Protein AF-A0A850QR74-F1 (afdb_monomer)

Solvent-accessible surface area (backbone atoms only — not comparable to full-atom values): 7782 Å² total;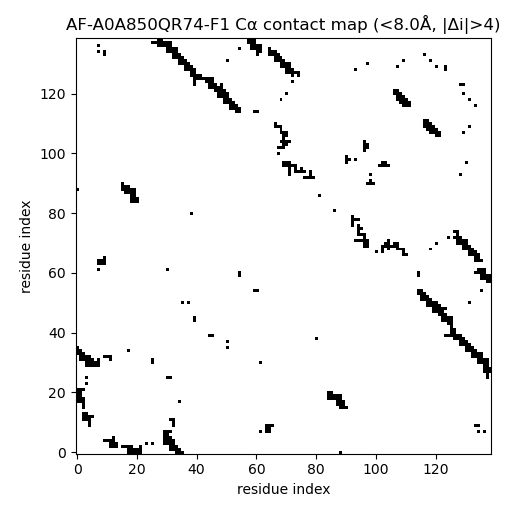 per-residue (Å²): 60,29,33,54,9,75,83,50,77,64,56,50,71,57,88,45,58,24,19,66,62,71,81,76,86,80,56,68,71,26,23,37,37,38,43,47,78,48,69,33,86,52,94,55,70,41,70,74,38,68,50,73,52,66,66,57,88,67,48,44,73,33,91,72,26,64,70,46,42,19,38,27,79,62,81,81,56,85,55,74,81,71,88,55,66,79,56,57,48,40,50,76,55,52,23,79,37,44,30,83,96,48,86,57,20,98,60,41,48,72,48,74,58,92,62,32,42,36,33,43,48,35,73,41,44,54,71,22,34,41,40,39,33,44,28,33,27,32,94

Secondary structure (DSSP, 8-state):
-EEEESS-SSS-SSSS-BBSS--S---TT-EEEEEEEEE--SSS-EEEEEEEEEPPTTEEE-TT---EEEEE-S-SS-------TT--B-GGGG-GGGSTT----TT-EEEEETTEEEEEEEEE-TT-EEEEEEEEEE-

Nearest PDB structures (foldseek):
  4lee-assembly4_D  TM=5.690E-01  e=3.056E-03  Candida albicans
  6m3y-assembly1_A  TM=7.084E-01  e=5.115E-02  Lacticaseibacillus rhamnosus
  6m48-assembly1_A  TM=7.038E-01  e=6.469E-02  Lacticaseibacillus rhamnosus GG
  6m48-assembly2_B  TM=7.246E-01  e=7.275E-02  Lacticaseibacillus rhamnosus GG
  2y7o-assembly1_A  TM=5.609E-01  e=4.289E-02  Candida albicans

Radius of gyration: 14.56 Å; Cα contacts (8 Å, |Δi|>4): 342; chains: 1; bounding box: 34×26×38 Å

Organism: Photobacterium damselae subsp. damselae (NCBI:txid85581)

Sequence (139 aa):
YADLDTDCDGAADTDKNYLKQHTTTVEPGQCIVWKLIAVNEGTSDALNTVITDQLTEFTQFESGGSLVSCRNTTDAGTVVALADATYPLQSDDLGPLCLPDGTTGADVIGAVSGNTVTFTVGTLVPGDKAIGHFVVKVD

Mean predicted aligned error: 6.72 Å

InterPro domains:
  IPR047589 DUF11 repeat [TIGR01451] (23-61)

Structure (mmCIF, N/CA/C/O backbone):
data_AF-A0A850QR74-F1
#
_entry.id   AF-A0A850QR74-F1
#
loop_
_atom_site.group_PDB
_atom_site.id
_atom_site.type_symbol
_atom_site.label_atom_id
_atom_site.label_alt_id
_atom_site.label_comp_id
_atom_site.label_asym_id
_atom_site.label_entity_id
_atom_site.label_seq_id
_atom_site.pdbx_PDB_ins_code
_atom_site.Cartn_x
_atom_site.Cartn_y
_atom_site.Cartn_z
_atom_site.occupancy
_atom_site.B_iso_or_equiv
_atom_site.auth_seq_id
_atom_site.auth_comp_id
_atom_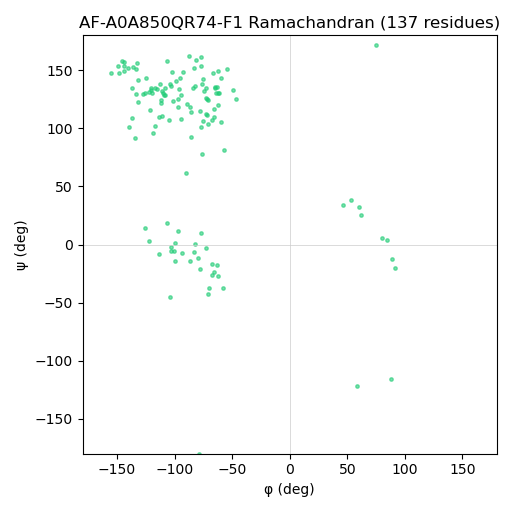site.auth_asym_id
_atom_site.auth_atom_id
_atom_site.pdbx_PDB_model_num
ATOM 1 N N . TYR A 1 1 ? -5.283 3.539 -0.632 1.00 86.56 1 TYR A N 1
ATOM 2 C CA . TYR A 1 1 ? -6.749 3.388 -0.626 1.00 86.56 1 TYR A CA 1
ATOM 3 C C . TYR A 1 1 ? -7.163 2.750 0.680 1.00 86.56 1 TYR A C 1
ATOM 5 O O . TYR A 1 1 ? -6.337 2.057 1.267 1.00 86.56 1 TYR A O 1
ATOM 13 N N . ALA A 1 2 ? -8.394 2.979 1.122 1.00 87.69 2 ALA A N 1
ATOM 14 C CA . ALA A 1 2 ? -8.915 2.425 2.362 1.00 87.69 2 ALA A CA 1
ATOM 15 C C . ALA A 1 2 ? -10.397 2.065 2.241 1.00 87.69 2 ALA A C 1
ATOM 17 O O . ALA A 1 2 ? -11.112 2.669 1.436 1.00 87.69 2 ALA A O 1
ATOM 18 N N . ASP A 1 3 ? -10.829 1.101 3.041 1.00 87.56 3 ASP A N 1
ATOM 19 C CA . ASP A 1 3 ? -12.234 0.741 3.223 1.00 87.56 3 ASP A CA 1
ATOM 20 C C . ASP A 1 3 ? -12.468 0.302 4.676 1.00 87.56 3 ASP A C 1
ATOM 22 O O . ASP A 1 3 ? -11.518 -0.049 5.385 1.00 87.56 3 ASP A O 1
ATOM 26 N N . LEU A 1 4 ? -13.717 0.377 5.120 1.00 89.44 4 LEU A N 1
ATOM 27 C CA . LEU A 1 4 ? -14.130 0.034 6.475 1.00 89.44 4 LEU A CA 1
ATOM 28 C C . LEU A 1 4 ? -14.166 -1.490 6.668 1.00 89.44 4 LEU A C 1
ATOM 30 O O . LEU A 1 4 ? -14.579 -2.231 5.777 1.00 89.44 4 LEU A O 1
ATOM 34 N N . ASP A 1 5 ? -13.756 -1.922 7.855 1.00 88.62 5 ASP A N 1
ATOM 35 C CA . ASP A 1 5 ? -13.789 -3.301 8.339 1.00 88.62 5 ASP A CA 1
ATOM 36 C C . ASP A 1 5 ? -14.345 -3.262 9.775 1.00 88.62 5 ASP A C 1
ATOM 38 O O . ASP A 1 5 ? -13.648 -2.971 10.7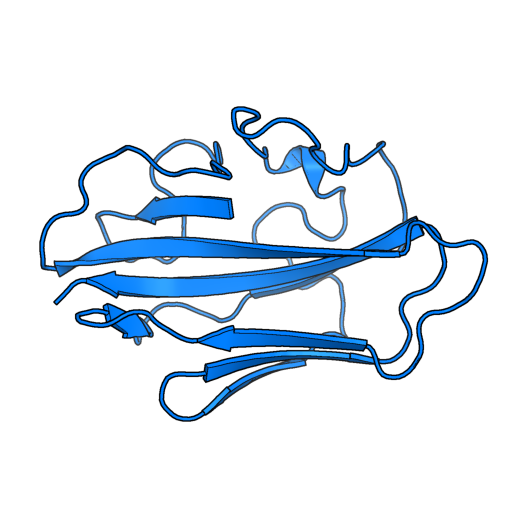49 1.00 88.62 5 ASP A O 1
ATOM 42 N N . THR A 1 6 ? -15.661 -3.397 9.907 1.00 90.25 6 THR A N 1
ATOM 43 C CA . THR A 1 6 ? -16.362 -3.205 11.181 1.00 90.25 6 THR A CA 1
ATOM 44 C C . THR A 1 6 ? -16.235 -4.391 12.123 1.00 90.25 6 THR A C 1
ATOM 46 O O . THR A 1 6 ? -16.414 -4.196 13.330 1.00 90.25 6 THR A O 1
ATOM 49 N N . ASP A 1 7 ? -15.926 -5.585 11.617 1.00 89.00 7 ASP A N 1
ATOM 50 C CA . ASP A 1 7 ? -15.743 -6.791 12.424 1.00 89.00 7 ASP A CA 1
ATOM 51 C C . ASP A 1 7 ? -14.269 -7.178 12.641 1.00 89.00 7 ASP A C 1
ATOM 53 O O . ASP A 1 7 ? -13.986 -8.061 13.459 1.00 89.00 7 ASP A O 1
ATOM 57 N N . CYS A 1 8 ? -13.343 -6.420 12.043 1.00 88.56 8 CYS A N 1
ATOM 58 C CA . CYS A 1 8 ? -11.898 -6.567 12.164 1.00 88.56 8 CYS A CA 1
ATOM 59 C C . CYS A 1 8 ? -11.396 -7.939 11.689 1.00 88.56 8 CYS A C 1
ATOM 61 O O . CYS A 1 8 ? -10.425 -8.470 12.247 1.00 88.56 8 CYS A O 1
ATOM 63 N N . ASP A 1 9 ? -12.052 -8.540 10.694 1.00 84.62 9 ASP A N 1
ATOM 64 C CA . ASP A 1 9 ? -11.666 -9.846 10.155 1.00 84.62 9 ASP A CA 1
ATOM 65 C C . ASP A 1 9 ? -10.543 -9.763 9.099 1.00 84.62 9 ASP A C 1
ATOM 67 O O . ASP A 1 9 ? -9.969 -10.784 8.702 1.00 84.62 9 ASP A O 1
ATOM 71 N N . GLY A 1 10 ? -10.159 -8.541 8.711 1.00 80.81 10 GLY A N 1
ATOM 72 C CA . GLY A 1 10 ? -9.125 -8.254 7.724 1.00 80.81 10 GLY A CA 1
ATOM 73 C C . GLY A 1 10 ? -9.608 -8.281 6.276 1.00 80.81 10 GLY A C 1
ATOM 74 O O . GLY A 1 10 ? -8.797 -8.095 5.360 1.00 80.81 10 GLY A O 1
ATOM 75 N N . ALA A 1 11 ? -10.904 -8.472 6.052 1.00 80.25 11 ALA A N 1
ATOM 76 C CA . ALA A 1 11 ? -11.589 -8.168 4.813 1.00 80.25 11 ALA A CA 1
ATOM 77 C C . ALA A 1 11 ? -12.364 -6.848 4.962 1.00 80.25 11 ALA A C 1
ATOM 79 O O . ALA A 1 11 ? -12.814 -6.463 6.030 1.00 80.25 11 ALA A O 1
ATOM 80 N N . ALA A 1 12 ? -12.494 -6.105 3.865 1.00 80.81 12 ALA A N 1
ATOM 81 C CA . ALA A 1 12 ? -13.348 -4.922 3.868 1.00 80.81 12 ALA A CA 1
ATOM 82 C C . ALA A 1 12 ? -14.829 -5.336 3.786 1.00 80.81 12 ALA A C 1
ATOM 84 O O . ALA A 1 12 ? -15.171 -6.205 2.978 1.00 80.81 12 ALA A O 1
ATOM 85 N N . ASP A 1 13 ? -15.697 -4.679 4.561 1.00 79.50 13 ASP A N 1
ATOM 86 C CA . ASP A 1 13 ? -17.139 -4.974 4.632 1.00 79.50 13 ASP A CA 1
ATOM 87 C C . ASP A 1 13 ? -17.896 -4.565 3.371 1.00 79.50 13 ASP A C 1
ATOM 89 O O . ASP A 1 13 ? -18.802 -5.251 2.885 1.00 79.50 13 ASP A O 1
ATOM 93 N N . THR A 1 14 ? -17.564 -3.385 2.853 1.00 66.06 14 THR A N 1
ATOM 94 C CA . THR A 1 14 ? -18.065 -2.927 1.567 1.00 66.06 14 THR A CA 1
ATOM 95 C C . THR A 1 14 ? -17.317 -3.707 0.499 1.00 66.06 14 THR A C 1
ATOM 97 O O . THR A 1 14 ? -16.105 -3.834 0.582 1.00 66.06 14 THR A O 1
ATOM 100 N N . ASP A 1 15 ? -18.021 -4.261 -0.492 1.00 57.97 15 ASP A N 1
ATOM 101 C CA . ASP A 1 15 ? -17.447 -5.122 -1.539 1.00 57.97 15 ASP A CA 1
ATOM 102 C C . ASP A 1 15 ? -16.309 -4.431 -2.319 1.00 57.97 15 ASP A C 1
ATOM 104 O O . ASP A 1 15 ? -16.510 -3.862 -3.392 1.00 57.97 15 ASP A O 1
ATOM 108 N N . LYS A 1 16 ? -15.106 -4.451 -1.735 1.00 59.03 16 LYS A N 1
ATOM 109 C CA . LYS A 1 16 ? -13.823 -4.002 -2.272 1.00 59.03 16 LYS A CA 1
ATOM 110 C C . LYS A 1 16 ? -13.862 -2.638 -2.958 1.00 59.03 16 LYS A C 1
ATOM 112 O O . LYS A 1 16 ? -13.101 -2.440 -3.896 1.00 59.03 16 LYS A O 1
ATOM 117 N N . ASN A 1 17 ? -14.681 -1.688 -2.512 1.00 68.81 17 ASN A N 1
ATOM 118 C CA . ASN A 1 17 ? -14.702 -0.334 -3.075 1.00 68.81 17 ASN A CA 1
ATOM 119 C C . ASN A 1 17 ? -13.713 0.555 -2.321 1.00 68.81 17 ASN A C 1
ATOM 121 O O . ASN A 1 17 ? -14.080 1.559 -1.715 1.00 68.81 17 ASN A O 1
ATOM 125 N N . TYR A 1 18 ? -12.435 0.189 -2.378 1.00 81.06 18 TYR A N 1
ATOM 126 C CA . TYR A 1 18 ? -11.392 0.923 -1.681 1.00 81.06 18 TYR A CA 1
ATOM 127 C C . TYR A 1 18 ? -11.300 2.349 -2.219 1.00 81.06 18 TYR A C 1
ATOM 129 O O . TYR A 1 18 ? -11.009 2.567 -3.395 1.00 81.06 18 TYR A O 1
ATOM 137 N N . LEU A 1 19 ? -11.497 3.342 -1.358 1.00 82.31 19 LEU A N 1
ATOM 138 C CA . LEU A 1 19 ? -11.489 4.746 -1.757 1.00 82.31 19 LEU A CA 1
ATOM 139 C C . LEU A 1 19 ? -10.113 5.368 -1.522 1.00 82.31 19 LEU A C 1
ATOM 141 O O . LEU A 1 19 ? -9.419 5.068 -0.547 1.00 82.31 19 LEU A O 1
ATOM 145 N N . LYS A 1 20 ? -9.692 6.265 -2.419 1.00 80.38 20 LYS A N 1
ATOM 146 C CA . LYS A 1 20 ? -8.463 7.053 -2.223 1.00 80.38 20 LYS A CA 1
ATOM 147 C C . LYS A 1 20 ? -8.642 8.075 -1.103 1.00 80.38 20 LYS A C 1
ATOM 149 O O . LYS A 1 20 ? -7.725 8.286 -0.316 1.00 80.38 20 LYS A O 1
ATOM 154 N N . GLN A 1 21 ? -9.834 8.659 -1.025 1.00 82.50 21 GLN A N 1
ATOM 155 C CA . GLN A 1 21 ? -10.291 9.468 0.092 1.00 82.50 21 GLN A CA 1
ATOM 156 C C . GLN A 1 21 ? -11.501 8.783 0.725 1.00 82.50 21 GLN A C 1
ATOM 158 O O . GLN A 1 21 ? -12.613 8.857 0.206 1.00 82.50 21 GLN A O 1
ATOM 163 N N . HIS A 1 22 ? -11.270 8.108 1.845 1.00 80.25 22 HIS A N 1
ATOM 164 C CA . HIS A 1 22 ? -12.339 7.512 2.631 1.00 80.25 22 HIS A CA 1
ATOM 165 C C . HIS A 1 22 ? -13.120 8.616 3.360 1.00 80.25 22 HIS A C 1
ATOM 167 O O . HIS A 1 22 ? -12.525 9.460 4.032 1.00 80.25 22 HIS A O 1
ATOM 173 N N . THR A 1 23 ? -14.442 8.652 3.186 1.00 83.25 23 THR A N 1
ATOM 174 C CA . THR A 1 23 ? -15.326 9.684 3.761 1.00 83.25 23 THR A CA 1
ATOM 175 C C . THR A 1 23 ? -16.289 9.138 4.810 1.00 83.25 23 THR A C 1
ATOM 177 O O . THR A 1 23 ? -16.965 9.924 5.475 1.00 83.25 23 THR A O 1
ATOM 180 N N . THR A 1 24 ? -16.352 7.818 4.977 1.00 84.62 24 THR A N 1
ATOM 181 C CA . THR A 1 24 ? -17.181 7.176 5.996 1.00 84.62 24 THR A CA 1
ATOM 182 C C . THR A 1 24 ? -16.563 7.401 7.371 1.00 84.62 24 THR A C 1
ATOM 184 O O . THR A 1 24 ? -15.351 7.268 7.555 1.00 84.62 24 THR A O 1
ATOM 187 N N . THR A 1 25 ? -17.397 7.764 8.342 1.00 87.25 25 THR A N 1
ATOM 188 C CA . THR A 1 25 ? -16.987 7.852 9.745 1.00 87.25 25 THR A CA 1
ATOM 189 C C . THR A 1 25 ? -16.628 6.463 10.260 1.00 87.25 25 THR A C 1
ATOM 191 O O . THR A 1 25 ? -17.360 5.509 10.010 1.00 87.25 25 THR A O 1
ATOM 194 N N . VAL A 1 26 ? -15.505 6.373 10.969 1.00 90.06 26 VAL A N 1
ATOM 195 C CA . VAL A 1 26 ? -15.029 5.150 11.617 1.00 90.06 26 VAL A CA 1
ATOM 196 C C . VAL A 1 26 ? -15.121 5.369 13.119 1.00 90.06 26 VAL A C 1
ATOM 198 O O . VAL A 1 26 ? -14.569 6.340 13.638 1.00 90.06 26 VAL A O 1
ATOM 201 N N . GLU A 1 27 ? -15.871 4.510 13.794 1.00 92.94 27 GLU A N 1
ATOM 202 C CA . GLU A 1 27 ? -16.084 4.574 15.235 1.00 92.94 27 GLU A CA 1
ATOM 203 C C . GLU A 1 27 ? -14.918 3.909 15.989 1.00 92.94 27 GLU A C 1
ATOM 205 O O . GLU A 1 27 ? -14.311 2.961 15.476 1.00 92.94 27 GLU A O 1
ATOM 210 N N . PRO A 1 28 ? -14.626 4.343 17.228 1.00 94.56 28 PRO A N 1
ATOM 211 C CA . PRO A 1 28 ? -13.695 3.647 18.109 1.00 94.56 28 PRO A CA 1
ATOM 212 C C . PRO A 1 28 ? -13.991 2.147 18.198 1.00 94.56 28 PRO A C 1
ATOM 214 O O . PRO A 1 28 ? -15.133 1.722 18.399 1.00 94.56 28 PRO A O 1
ATOM 217 N N . GLY A 1 29 ? -12.949 1.335 18.063 1.00 93.12 29 GLY A N 1
ATOM 218 C CA . GLY A 1 29 ? -13.023 -0.119 18.065 1.00 93.12 29 GLY A CA 1
ATOM 219 C C . GLY A 1 29 ? -13.253 -0.767 16.698 1.00 93.12 29 GLY A C 1
ATOM 220 O O . GLY A 1 29 ? -13.060 -1.980 16.614 1.00 93.12 29 GLY A O 1
ATOM 221 N N . GLN A 1 30 ? -13.616 -0.007 15.659 1.00 93.12 30 GLN A N 1
ATOM 222 C CA . GLN A 1 30 ? -13.702 -0.506 14.281 1.00 93.12 30 GLN A CA 1
ATOM 223 C C . GLN A 1 30 ? -12.327 -0.530 13.609 1.00 93.12 30 GLN A C 1
ATOM 225 O O . GLN A 1 30 ? -11.403 0.189 14.011 1.00 93.12 30 GLN A O 1
ATOM 230 N N . CYS A 1 31 ? -12.210 -1.342 12.563 1.00 92.25 31 CYS A N 1
ATOM 231 C CA . CYS A 1 31 ? -11.009 -1.459 11.764 1.00 92.25 31 CYS A CA 1
ATOM 232 C C . CYS A 1 31 ? -11.148 -0.787 10.395 1.00 92.25 31 CYS A C 1
ATOM 234 O O . CYS A 1 31 ? -12.231 -0.512 9.879 1.00 92.25 31 CYS A O 1
ATOM 236 N N . ILE A 1 32 ? -9.997 -0.465 9.820 1.00 90.38 32 ILE A N 1
ATOM 237 C CA . ILE A 1 32 ? -9.852 0.065 8.474 1.00 90.38 32 ILE A CA 1
ATOM 238 C C . ILE A 1 32 ? -8.835 -0.810 7.768 1.00 90.38 32 ILE A C 1
ATOM 240 O O . ILE A 1 32 ? -7.712 -1.010 8.249 1.00 90.38 32 ILE A O 1
ATOM 244 N N . VAL A 1 33 ? -9.210 -1.267 6.584 1.00 89.12 33 VAL A N 1
ATOM 245 C CA . VAL A 1 33 ? -8.308 -1.968 5.692 1.00 89.12 33 VAL A CA 1
ATOM 246 C C . VAL A 1 33 ? -7.606 -0.964 4.788 1.00 89.12 33 VAL A C 1
ATOM 248 O O . VAL A 1 33 ? -8.249 -0.274 3.995 1.00 89.12 33 VAL A O 1
ATOM 251 N N . TRP A 1 34 ? -6.276 -0.926 4.841 1.00 89.62 34 TRP A N 1
ATOM 252 C CA . TRP A 1 34 ? -5.447 -0.071 3.994 1.00 89.62 34 TRP A CA 1
ATOM 253 C C . TRP A 1 34 ? -4.789 -0.854 2.864 1.00 89.62 34 TRP A C 1
ATOM 255 O O . TRP A 1 34 ? -4.209 -1.918 3.071 1.00 89.62 34 TRP A O 1
ATOM 265 N N . LYS A 1 35 ? -4.814 -0.274 1.660 1.00 87.12 35 LYS A N 1
ATOM 266 C CA . LYS A 1 35 ? -4.122 -0.764 0.463 1.00 87.12 35 LYS A CA 1
ATOM 267 C C . LYS A 1 35 ? -3.152 0.275 -0.081 1.00 87.12 35 LYS A C 1
ATOM 269 O O . LYS A 1 35 ? -3.563 1.337 -0.570 1.00 87.12 35 LYS A O 1
ATOM 274 N N . LEU A 1 36 ? -1.871 -0.067 -0.048 1.00 89.69 36 LEU A N 1
ATOM 275 C CA . LEU A 1 36 ? -0.782 0.668 -0.681 1.00 89.69 36 LEU A CA 1
ATOM 276 C C . LEU A 1 36 ? -0.481 0.039 -2.036 1.00 89.69 36 LEU A C 1
ATOM 278 O O . LEU A 1 36 ? -0.372 -1.180 -2.139 1.00 89.69 36 LEU A O 1
ATOM 282 N N . ILE A 1 37 ? -0.342 0.869 -3.067 1.00 87.12 37 ILE A N 1
ATOM 283 C CA . ILE A 1 37 ? -0.075 0.421 -4.435 1.00 87.12 37 ILE A CA 1
ATOM 284 C C . ILE A 1 37 ? 1.077 1.251 -4.979 1.00 87.12 37 ILE A C 1
ATOM 286 O O . ILE A 1 37 ? 0.987 2.477 -5.037 1.00 87.12 37 ILE A O 1
ATOM 290 N N . ALA A 1 38 ? 2.141 0.574 -5.395 1.00 89.00 38 ALA A N 1
ATOM 291 C CA . ALA A 1 38 ? 3.217 1.156 -6.177 1.00 89.00 38 ALA A CA 1
ATOM 292 C C . ALA A 1 38 ? 3.180 0.570 -7.589 1.00 89.00 38 ALA A C 1
ATOM 294 O O . ALA A 1 38 ? 3.096 -0.646 -7.752 1.00 89.00 38 ALA A O 1
ATOM 295 N N . VAL A 1 39 ? 3.265 1.433 -8.599 1.00 87.19 39 VAL A N 1
ATOM 296 C CA . VAL A 1 39 ? 3.312 1.051 -10.016 1.00 87.19 39 VAL A CA 1
ATOM 297 C C . VAL A 1 39 ? 4.590 1.622 -10.613 1.00 87.19 39 VAL A C 1
ATOM 299 O O . VAL A 1 39 ? 4.875 2.806 -10.418 1.00 87.19 39 VAL A O 1
ATOM 302 N N . ASN A 1 40 ? 5.364 0.810 -11.337 1.00 88.69 40 ASN A N 1
ATOM 303 C CA . ASN A 1 40 ? 6.464 1.344 -12.137 1.00 88.69 40 ASN A CA 1
ATOM 304 C C . ASN A 1 40 ? 5.942 1.776 -13.515 1.00 88.69 40 ASN A C 1
ATOM 306 O O . ASN A 1 40 ? 5.876 0.979 -14.447 1.00 88.69 40 ASN A O 1
ATOM 310 N N . GLU A 1 41 ? 5.577 3.053 -13.633 1.00 86.31 41 GLU A N 1
ATOM 311 C CA . GLU A 1 41 ? 5.137 3.679 -14.892 1.00 86.31 41 GLU A CA 1
ATOM 312 C C . GLU A 1 41 ? 6.304 4.130 -15.792 1.00 86.31 41 GLU A C 1
ATOM 314 O O . GLU A 1 41 ? 6.096 4.716 -16.856 1.00 86.31 41 GLU A O 1
ATOM 319 N N . GLY A 1 42 ? 7.546 3.911 -15.354 1.00 85.75 42 GLY A N 1
ATOM 320 C CA . GLY A 1 42 ? 8.742 4.266 -16.102 1.00 85.75 42 GLY A CA 1
ATOM 321 C C . GLY A 1 42 ? 9.074 3.270 -17.213 1.00 85.75 42 GLY A C 1
ATOM 322 O O . GLY A 1 42 ? 8.410 2.260 -17.413 1.00 85.75 42 GLY A O 1
ATOM 323 N N . THR A 1 43 ? 10.164 3.544 -17.930 1.00 87.75 43 THR A N 1
ATOM 324 C CA . THR A 1 43 ? 10.709 2.652 -18.972 1.00 87.75 43 THR A CA 1
ATOM 325 C C . THR A 1 43 ? 11.892 1.808 -18.492 1.00 87.75 43 THR A C 1
ATOM 327 O O . THR A 1 43 ? 12.474 1.076 -19.287 1.00 87.75 43 THR A O 1
ATOM 330 N N . SER A 1 44 ? 12.281 1.942 -17.223 1.00 92.94 44 SER A N 1
ATOM 331 C CA . SER A 1 44 ? 13.437 1.269 -16.621 1.00 92.94 44 SER A CA 1
ATOM 332 C C . SER A 1 44 ? 13.065 0.642 -15.283 1.00 92.94 44 SER A C 1
ATOM 334 O O . SER A 1 44 ? 12.149 1.113 -14.608 1.00 92.94 44 SER A O 1
ATOM 336 N N . ASP A 1 45 ? 13.818 -0.376 -14.878 1.00 92.25 45 ASP A N 1
ATOM 337 C CA . ASP A 1 45 ? 13.634 -1.059 -13.599 1.00 92.25 45 ASP A CA 1
ATOM 338 C C . ASP A 1 45 ? 13.844 -0.104 -12.417 1.00 92.25 45 ASP A C 1
ATOM 340 O O . ASP A 1 45 ? 14.861 0.592 -12.320 1.00 92.25 45 ASP A O 1
ATOM 344 N N . ALA A 1 46 ? 12.892 -0.106 -11.485 1.00 92.88 46 ALA A N 1
ATOM 345 C CA . ALA A 1 46 ? 13.054 0.520 -10.186 1.00 92.88 46 ALA A CA 1
ATOM 346 C C . ALA A 1 46 ? 13.726 -0.489 -9.248 1.00 92.88 46 ALA A C 1
ATOM 348 O O . ALA A 1 46 ? 13.176 -1.543 -8.934 1.00 92.88 46 ALA A O 1
ATOM 349 N N . LEU A 1 47 ? 14.953 -0.182 -8.833 1.00 94.50 47 LEU A N 1
ATOM 350 C CA . LEU A 1 47 ? 15.759 -1.059 -7.987 1.00 94.50 47 LEU A CA 1
ATOM 351 C C . LEU A 1 47 ? 15.570 -0.716 -6.509 1.00 94.50 47 LEU A C 1
ATOM 353 O O . LEU A 1 47 ? 15.436 0.453 -6.151 1.00 94.50 47 LEU A O 1
ATOM 357 N N . ASN A 1 48 ? 15.664 -1.730 -5.646 1.00 93.94 48 ASN A N 1
ATOM 358 C CA . ASN A 1 48 ? 15.559 -1.597 -4.188 1.00 93.94 48 ASN A CA 1
ATOM 359 C C . ASN A 1 48 ? 14.281 -0.865 -3.736 1.00 93.94 48 ASN A C 1
ATOM 361 O O . ASN A 1 48 ? 14.306 -0.064 -2.803 1.00 93.94 48 ASN A O 1
ATOM 365 N N . THR A 1 49 ? 13.164 -1.125 -4.411 1.00 93.75 49 THR A N 1
ATOM 366 C CA . THR A 1 49 ? 11.858 -0.558 -4.097 1.00 93.75 49 THR A CA 1
ATOM 367 C C . THR A 1 49 ? 11.387 -1.025 -2.722 1.00 93.75 49 THR A C 1
ATOM 369 O O . THR A 1 49 ? 11.379 -2.220 -2.409 1.00 93.75 49 THR A O 1
ATOM 372 N N . VAL A 1 50 ? 10.971 -0.056 -1.912 1.00 94.69 50 VAL A N 1
ATOM 373 C CA . VAL A 1 50 ? 10.390 -0.247 -0.583 1.00 94.69 50 VAL A CA 1
ATOM 374 C C . VAL A 1 50 ? 9.200 0.699 -0.459 1.00 94.69 50 VAL A C 1
ATOM 376 O O . VAL A 1 50 ? 9.301 1.867 -0.832 1.00 94.69 50 VAL A O 1
ATOM 379 N N . ILE A 1 51 ? 8.081 0.194 0.056 1.00 94.44 51 ILE A N 1
ATOM 380 C CA . ILE A 1 51 ? 6.879 0.977 0.356 1.00 94.44 51 ILE A CA 1
ATOM 381 C C . ILE A 1 51 ? 6.771 1.078 1.876 1.00 94.44 51 ILE A C 1
ATOM 383 O O . ILE A 1 51 ? 6.824 0.056 2.558 1.00 94.44 51 ILE A O 1
ATOM 387 N N . THR A 1 52 ? 6.618 2.286 2.410 1.00 94.75 52 THR A N 1
ATOM 388 C CA . THR A 1 52 ? 6.487 2.517 3.855 1.00 94.75 52 THR A CA 1
ATOM 389 C C . THR A 1 52 ? 5.314 3.428 4.152 1.00 94.75 52 THR A C 1
ATOM 391 O O . THR A 1 52 ? 5.134 4.423 3.451 1.00 94.75 52 THR A O 1
ATOM 394 N N . ASP A 1 53 ? 4.595 3.133 5.228 1.00 95.00 53 ASP A N 1
ATOM 395 C CA . ASP A 1 53 ? 3.536 3.993 5.753 1.00 95.00 53 ASP A CA 1
ATOM 396 C C . ASP A 1 53 ? 3.581 4.008 7.289 1.00 95.00 53 ASP A C 1
ATOM 398 O O . ASP A 1 53 ? 4.068 3.060 7.917 1.00 95.00 53 ASP A O 1
ATOM 402 N N . GLN A 1 54 ? 3.123 5.101 7.889 1.00 94.69 54 GLN A N 1
ATOM 403 C CA . GLN A 1 54 ? 3.050 5.290 9.330 1.00 94.69 54 GLN A CA 1
ATOM 404 C C . GLN A 1 54 ? 1.601 5.456 9.763 1.00 94.69 54 GLN A C 1
ATOM 406 O O . GLN A 1 54 ? 0.849 6.234 9.182 1.00 94.69 54 GLN A O 1
ATOM 411 N N . LEU A 1 55 ? 1.239 4.766 10.840 1.00 91.56 55 LEU A N 1
ATOM 412 C CA . LEU A 1 55 ? -0.065 4.933 11.461 1.00 91.56 55 LEU A CA 1
ATOM 413 C C . LEU A 1 55 ? -0.280 6.374 11.921 1.00 91.56 55 LEU A C 1
ATOM 415 O O . LEU A 1 55 ? 0.629 7.027 12.442 1.00 91.56 55 LEU A O 1
ATOM 419 N N . THR A 1 56 ? -1.515 6.839 11.773 1.00 88.06 56 THR A N 1
ATOM 420 C CA . THR A 1 56 ? -1.970 8.103 12.346 1.00 88.06 56 THR A CA 1
ATOM 421 C C . THR A 1 56 ? -2.232 7.956 13.844 1.00 88.06 56 THR A C 1
ATOM 423 O O . THR A 1 56 ? -2.412 6.849 14.354 1.00 88.06 56 THR A O 1
ATOM 426 N N . GLU A 1 57 ? -2.272 9.076 14.567 1.00 91.00 57 GLU A N 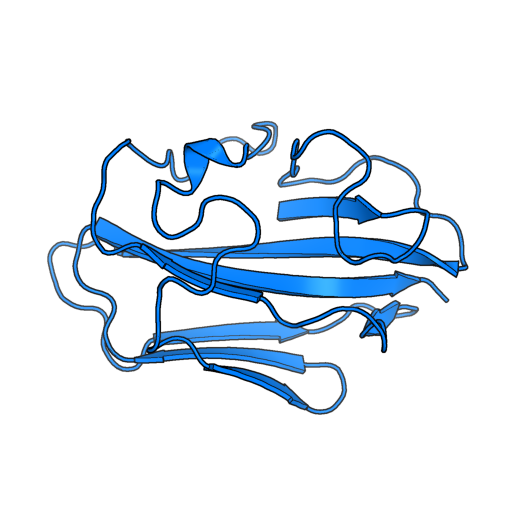1
ATOM 427 C CA . GLU A 1 57 ? -2.669 9.077 15.981 1.00 91.00 57 GLU A CA 1
ATOM 428 C C . GLU A 1 57 ? -4.041 8.410 16.184 1.00 91.00 57 GLU A C 1
ATOM 430 O O . GLU A 1 57 ? -4.889 8.447 15.291 1.00 91.00 57 GLU A O 1
ATOM 435 N N . PHE A 1 58 ? -4.246 7.817 17.367 1.00 92.69 58 PHE A N 1
ATOM 436 C CA . PHE A 1 58 ? -5.468 7.084 17.749 1.00 92.69 58 PHE A CA 1
ATOM 437 C C . PHE A 1 58 ? -5.768 5.851 16.882 1.00 92.69 58 PHE A C 1
ATOM 439 O O . PHE A 1 58 ? -6.919 5.438 16.747 1.00 92.69 58 PHE A O 1
ATOM 446 N N . THR A 1 59 ? -4.730 5.271 16.273 1.00 93.62 59 THR A N 1
ATOM 447 C CA . THR A 1 59 ? -4.830 3.998 15.560 1.00 93.62 59 THR A CA 1
ATOM 448 C C . THR A 1 59 ? -3.693 3.064 15.949 1.00 93.62 59 THR A C 1
ATOM 450 O O . THR A 1 59 ? -2.583 3.498 16.272 1.00 93.62 59 THR A O 1
ATOM 453 N N . GLN A 1 60 ? -3.960 1.767 15.870 1.00 93.56 60 GLN A N 1
ATOM 454 C CA . GLN A 1 60 ? -2.994 0.702 16.122 1.00 93.56 60 GLN A CA 1
ATOM 455 C C . GLN A 1 60 ? -3.120 -0.383 15.059 1.00 93.56 60 GLN A C 1
ATOM 457 O O . GLN A 1 60 ? -4.192 -0.576 14.492 1.00 93.56 60 GLN A O 1
ATOM 462 N N . PHE A 1 61 ? -2.037 -1.105 14.776 1.00 92.25 61 PHE A N 1
ATOM 463 C CA . PHE A 1 61 ? -2.134 -2.273 13.902 1.00 92.25 61 PHE A CA 1
ATOM 464 C C . PHE A 1 61 ? -3.057 -3.303 14.547 1.00 92.25 61 PHE A C 1
ATOM 466 O O . PHE A 1 61 ? -2.890 -3.628 15.726 1.00 92.25 61 PHE A O 1
ATOM 473 N N . GLU A 1 62 ? -4.020 -3.811 13.782 1.00 90.31 62 GLU A N 1
ATOM 474 C CA . GLU A 1 62 ? -4.913 -4.841 14.295 1.00 90.31 62 GLU A CA 1
ATOM 475 C C . GLU A 1 62 ? -4.136 -6.153 14.436 1.00 90.31 62 GLU A C 1
ATOM 477 O O . GLU A 1 62 ? -3.533 -6.650 13.486 1.00 90.31 62 GLU A O 1
ATOM 482 N N . SER A 1 63 ? -4.147 -6.716 15.643 1.00 71.06 63 SER A N 1
ATOM 483 C CA . SER A 1 63 ? -3.417 -7.937 15.988 1.00 71.06 63 SER A CA 1
ATOM 484 C C . SER A 1 63 ? -3.868 -9.167 15.188 1.00 71.06 63 SER A C 1
ATOM 486 O O . SER A 1 63 ? -3.067 -10.080 14.979 1.00 71.06 63 SER A O 1
ATOM 488 N N . GLY A 1 64 ? -5.129 -9.180 14.733 1.00 58.28 64 GLY A N 1
ATOM 489 C CA . GLY A 1 64 ? -5.690 -10.190 13.830 1.00 58.28 64 GLY A CA 1
ATOM 490 C C . GLY A 1 64 ? -5.486 -9.903 12.336 1.00 58.28 64 GLY A C 1
ATOM 491 O O . GLY A 1 64 ? -5.631 -10.813 11.521 1.00 58.28 64 GLY A O 1
ATOM 492 N N . GLY A 1 65 ? -5.103 -8.677 11.969 1.00 61.22 65 GLY A N 1
ATOM 493 C CA . GLY A 1 65 ? -4.917 -8.263 10.583 1.00 61.22 65 GLY A CA 1
ATOM 494 C C . GLY A 1 65 ? -3.627 -8.822 9.995 1.00 61.22 65 GLY A C 1
ATOM 495 O O . GLY A 1 65 ? -2.534 -8.347 10.304 1.00 61.22 65 GLY A O 1
ATOM 496 N N . SER A 1 66 ? -3.727 -9.827 9.123 1.00 71.44 66 SER A N 1
ATOM 497 C CA . SER A 1 66 ? -2.551 -10.300 8.386 1.00 71.44 66 SER A CA 1
ATOM 498 C C . SER A 1 66 ? -2.035 -9.217 7.445 1.00 71.44 66 SER A C 1
ATOM 500 O O . SER A 1 66 ? -2.796 -8.608 6.696 1.00 71.44 66 SER A O 1
ATOM 502 N N . LEU A 1 67 ? -0.713 -9.028 7.426 1.00 84.88 67 LEU A N 1
ATOM 503 C CA . LEU A 1 67 ? -0.078 -8.347 6.306 1.00 84.88 67 LEU A CA 1
ATOM 504 C C . LEU A 1 67 ? -0.260 -9.223 5.070 1.00 84.88 67 LEU A C 1
ATOM 506 O O . LEU A 1 67 ? 0.262 -10.339 5.008 1.00 84.88 67 LEU A O 1
ATOM 510 N N . VAL A 1 68 ? -0.979 -8.708 4.083 1.00 83.38 68 VAL A N 1
ATOM 511 C CA . VAL A 1 68 ? -1.107 -9.349 2.778 1.00 83.38 68 VAL A CA 1
ATOM 512 C C . VAL A 1 68 ? -0.319 -8.517 1.786 1.00 83.38 68 VAL A C 1
ATOM 514 O O . VAL A 1 68 ? -0.385 -7.291 1.776 1.00 83.38 68 VAL A O 1
ATOM 517 N N . SER A 1 69 ? 0.471 -9.165 0.946 1.00 85.81 69 SER A N 1
ATOM 518 C CA . SER A 1 69 ? 1.239 -8.459 -0.068 1.00 85.81 69 SER A CA 1
ATOM 519 C C . SER A 1 69 ? 1.422 -9.312 -1.301 1.00 85.81 69 SER A C 1
ATOM 521 O O . SER A 1 69 ? 1.538 -10.534 -1.212 1.00 85.81 69 SER A O 1
ATOM 523 N N . CYS A 1 70 ? 1.477 -8.655 -2.449 1.00 84.88 70 CYS A N 1
ATOM 524 C CA . CYS A 1 70 ? 1.695 -9.306 -3.727 1.00 84.88 70 CYS A CA 1
ATOM 525 C C . CYS A 1 70 ? 2.445 -8.366 -4.670 1.00 84.88 70 CYS A C 1
ATOM 527 O O . CYS A 1 70 ? 2.364 -7.138 -4.565 1.00 84.88 70 CYS A O 1
ATOM 529 N N . ARG A 1 71 ? 3.166 -8.959 -5.619 1.00 86.38 71 ARG A N 1
ATOM 530 C CA . ARG A 1 71 ? 3.619 -8.273 -6.824 1.00 86.38 71 ARG A CA 1
ATOM 531 C C . ARG A 1 71 ? 2.877 -8.863 -8.008 1.00 86.38 71 ARG A C 1
ATOM 533 O O . ARG A 1 71 ? 2.939 -10.070 -8.229 1.00 86.38 71 ARG A O 1
ATOM 540 N N . ASN A 1 72 ? 2.205 -8.013 -8.769 1.00 81.75 72 ASN A N 1
ATOM 541 C CA . ASN A 1 72 ? 1.643 -8.387 -10.049 1.00 81.75 72 ASN A CA 1
ATOM 542 C C . ASN A 1 72 ? 2.632 -8.033 -11.166 1.00 81.75 72 ASN A C 1
ATOM 544 O O . ASN A 1 72 ? 2.827 -6.856 -11.468 1.00 81.75 72 ASN A O 1
ATOM 548 N N . THR A 1 73 ? 3.243 -9.066 -11.750 1.00 79.38 73 THR A N 1
ATOM 549 C CA . THR A 1 73 ? 4.177 -8.976 -12.887 1.00 79.38 73 THR A CA 1
ATOM 550 C C . THR A 1 73 ? 3.526 -9.325 -14.227 1.00 79.38 73 THR A C 1
ATOM 552 O O . THR A 1 73 ? 4.145 -9.218 -15.28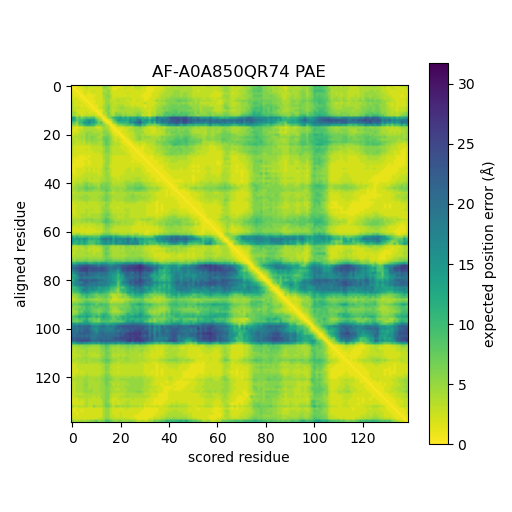4 1.00 79.38 73 THR A O 1
ATOM 555 N N . THR A 1 74 ? 2.267 -9.770 -14.206 1.00 68.19 74 THR A N 1
ATOM 556 C CA . THR A 1 74 ? 1.501 -10.141 -15.397 1.00 68.19 74 THR A CA 1
ATOM 557 C C . THR A 1 74 ? 0.286 -9.237 -15.500 1.00 68.19 74 THR A C 1
ATOM 559 O O . THR A 1 74 ? -0.754 -9.487 -14.886 1.00 68.19 74 THR A O 1
ATOM 562 N N . ASP A 1 75 ? 0.411 -8.173 -16.285 1.00 66.50 75 ASP A N 1
ATOM 563 C CA . ASP A 1 75 ? -0.708 -7.269 -16.522 1.00 66.50 75 ASP A CA 1
ATOM 564 C C . ASP A 1 75 ? -1.753 -7.973 -17.404 1.00 66.50 75 ASP A C 1
ATOM 566 O O . ASP A 1 75 ? -1.560 -8.142 -18.606 1.00 66.50 75 ASP A O 1
ATOM 570 N N . ALA A 1 76 ? -2.856 -8.434 -16.807 1.00 52.84 76 ALA A N 1
ATOM 571 C CA . ALA A 1 76 ? -4.033 -8.884 -17.558 1.00 52.84 76 ALA A CA 1
ATOM 572 C C . ALA A 1 76 ? -5.073 -7.760 -17.747 1.00 52.84 76 ALA A C 1
ATOM 574 O O . ALA A 1 76 ? -6.034 -7.937 -18.493 1.00 52.84 76 ALA A O 1
ATOM 575 N N . GLY A 1 77 ? -4.876 -6.598 -17.116 1.00 53.34 77 GLY A N 1
ATOM 576 C CA . GLY A 1 77 ? -5.720 -5.414 -17.260 1.00 53.34 77 GLY A CA 1
ATOM 577 C C . GLY A 1 77 ? -4.942 -4.144 -16.922 1.00 53.34 77 GLY A C 1
ATOM 578 O O . GLY A 1 77 ? -4.055 -4.172 -16.080 1.00 53.34 77 GLY A O 1
ATOM 579 N N . THR A 1 78 ? -5.260 -3.029 -17.580 1.00 51.22 78 THR A N 1
ATOM 580 C CA . THR A 1 78 ? -4.739 -1.703 -17.215 1.00 51.22 78 THR A CA 1
ATOM 581 C C . THR A 1 78 ? -5.169 -1.384 -15.792 1.00 51.22 78 THR A C 1
ATOM 583 O O . THR A 1 78 ? -6.332 -1.038 -15.591 1.00 51.22 78 THR A O 1
ATOM 586 N N . VAL A 1 79 ? -4.265 -1.443 -14.809 1.00 52.94 79 VAL A N 1
ATOM 587 C CA . VAL A 1 79 ? -4.560 -0.735 -13.557 1.00 52.94 79 VAL A CA 1
ATOM 588 C C . VAL A 1 79 ? -4.408 0.726 -13.879 1.00 52.94 79 VAL A C 1
ATOM 590 O O . VAL A 1 79 ? -3.339 1.213 -14.255 1.00 52.94 79 VAL A O 1
ATOM 593 N N . VAL A 1 80 ? -5.540 1.402 -13.840 1.00 56.22 80 VAL A N 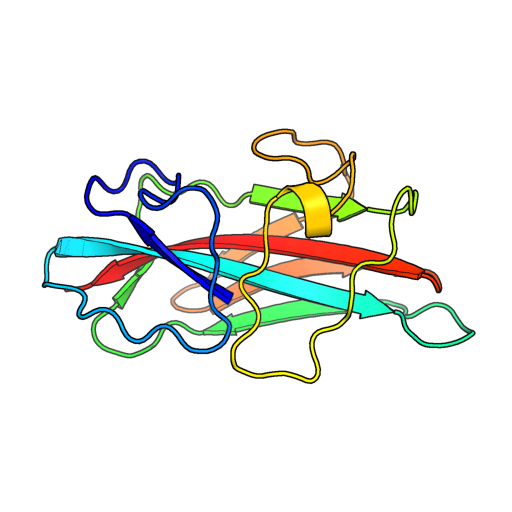1
ATOM 594 C CA . VAL A 1 80 ? -5.569 2.839 -13.964 1.00 56.22 80 VAL A CA 1
ATOM 595 C C . VAL A 1 80 ? -4.856 3.331 -12.712 1.00 56.22 80 VAL A C 1
ATOM 597 O O . VAL A 1 80 ? -5.357 3.148 -11.612 1.00 56.22 80 VAL A O 1
ATOM 600 N N . ALA A 1 81 ? -3.648 3.878 -12.823 1.00 54.19 81 ALA A N 1
ATOM 601 C CA . ALA A 1 81 ? -3.075 4.629 -11.718 1.00 54.19 81 ALA A CA 1
ATOM 602 C C . ALA A 1 81 ? -3.933 5.894 -11.566 1.00 54.19 81 ALA A C 1
ATOM 604 O O . ALA A 1 81 ? -3.968 6.762 -12.438 1.00 54.19 81 ALA A O 1
ATOM 605 N N . LEU A 1 82 ? -4.751 5.937 -10.514 1.00 55.47 82 LEU A N 1
ATOM 606 C CA . LEU A 1 82 ? -5.900 6.841 -10.454 1.00 55.47 82 LEU A CA 1
ATOM 607 C C . LEU A 1 82 ? -5.455 8.270 -10.144 1.00 55.47 82 LEU A C 1
ATOM 609 O O . LEU A 1 82 ? -5.193 8.649 -8.993 1.00 55.47 82 LEU A O 1
ATOM 613 N N . ALA A 1 83 ? -5.412 9.081 -11.201 1.00 54.47 83 ALA A N 1
ATOM 614 C CA . ALA A 1 83 ? -5.351 10.535 -11.122 1.00 54.47 83 ALA A CA 1
ATOM 615 C C . ALA A 1 83 ? -6.612 11.139 -10.464 1.00 54.47 83 ALA A C 1
ATOM 617 O O . ALA A 1 83 ? -6.563 12.275 -10.000 1.00 54.47 83 ALA 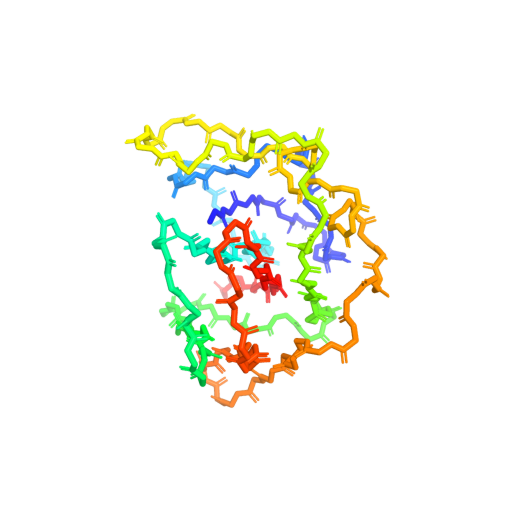A O 1
ATOM 618 N N . ASP A 1 84 ? -7.715 10.388 -10.372 1.00 60.19 84 ASP A N 1
ATOM 619 C CA . ASP A 1 84 ? -8.968 10.843 -9.768 1.00 60.19 84 ASP A CA 1
ATOM 620 C C . ASP A 1 84 ? -9.069 10.435 -8.286 1.00 60.19 84 ASP A C 1
ATOM 622 O O . ASP A 1 84 ? -8.876 9.275 -7.924 1.00 60.19 84 ASP A O 1
ATOM 626 N N . ALA A 1 85 ? -9.363 11.399 -7.411 1.00 60.28 85 ALA A N 1
ATOM 627 C CA . ALA A 1 85 ? -9.538 11.182 -5.973 1.00 60.28 85 ALA A CA 1
ATOM 628 C C . ALA A 1 85 ? -10.778 10.340 -5.623 1.00 60.28 85 ALA A C 1
ATOM 630 O O . ALA A 1 85 ? -10.871 9.829 -4.507 1.00 60.28 85 ALA A O 1
ATOM 631 N N . THR A 1 86 ? -11.715 10.199 -6.565 1.00 64.12 86 THR A N 1
ATOM 632 C CA . THR A 1 86 ? -13.029 9.584 -6.337 1.00 64.12 86 THR A CA 1
ATOM 633 C C . THR A 1 86 ? -13.168 8.162 -6.869 1.00 64.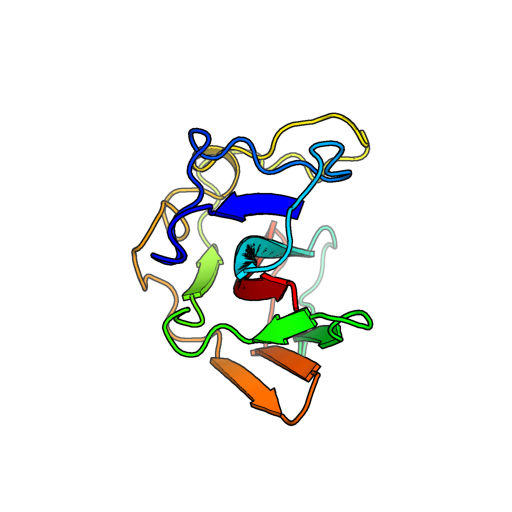12 86 THR A C 1
ATOM 635 O O . THR A 1 86 ? -14.191 7.528 -6.621 1.00 64.12 86 THR A O 1
ATOM 638 N N . TYR A 1 87 ? -12.166 7.636 -7.576 1.00 69.94 87 TYR A N 1
ATOM 639 C CA . TYR A 1 87 ? -12.272 6.299 -8.150 1.00 69.94 87 TYR A CA 1
ATOM 640 C C . TYR A 1 87 ? -12.201 5.212 -7.058 1.00 69.94 87 TYR A C 1
ATOM 642 O O . TYR A 1 87 ? -11.217 5.179 -6.307 1.00 69.94 87 TYR A O 1
ATOM 650 N N . PRO A 1 88 ? -13.199 4.310 -6.980 1.00 74.88 88 PRO A N 1
ATOM 651 C CA . PRO A 1 88 ? -13.152 3.142 -6.111 1.00 74.88 88 PRO A CA 1
ATOM 652 C C . PRO A 1 88 ? -12.266 2.063 -6.737 1.00 74.88 88 PRO A C 1
ATOM 654 O O . PRO A 1 88 ? -12.581 1.533 -7.796 1.00 74.88 88 PRO A O 1
ATOM 657 N N . LEU A 1 89 ? -11.150 1.747 -6.087 1.00 77.69 89 LEU A N 1
ATOM 658 C CA . LEU A 1 89 ? -10.273 0.653 -6.486 1.00 77.69 89 LEU A CA 1
ATOM 659 C C . LEU A 1 89 ? -10.947 -0.682 -6.159 1.00 77.69 89 LEU A C 1
ATOM 661 O O . LEU A 1 89 ? -11.039 -1.039 -4.986 1.00 77.69 89 LEU A O 1
ATOM 665 N N . GLN A 1 90 ? -11.327 -1.427 -7.190 1.00 74.19 90 GLN A N 1
ATOM 666 C CA . GLN A 1 90 ? -11.911 -2.760 -7.100 1.00 74.19 90 GLN A CA 1
ATOM 667 C C . GLN A 1 90 ? -10.829 -3.846 -7.071 1.00 74.19 90 GLN A C 1
ATOM 669 O O . GLN A 1 90 ? -9.680 -3.629 -7.455 1.00 74.19 90 GLN A O 1
ATOM 674 N N . SER A 1 91 ? -11.177 -5.058 -6.629 1.00 66.00 91 SER A N 1
ATOM 675 C CA . SER A 1 91 ? -10.233 -6.188 -6.661 1.00 66.00 91 SER A CA 1
ATOM 676 C C . SER A 1 91 ? -9.720 -6.492 -8.071 1.00 66.00 91 SER A C 1
ATOM 678 O O . SER A 1 91 ? -8.534 -6.780 -8.226 1.00 66.00 91 SER A O 1
ATOM 680 N N . ASP A 1 92 ? -10.573 -6.372 -9.089 1.00 70.19 92 ASP A N 1
ATOM 681 C CA . ASP A 1 92 ? -10.203 -6.619 -10.488 1.00 70.19 92 ASP A CA 1
ATOM 682 C C . ASP A 1 92 ? -9.181 -5.595 -11.015 1.00 70.19 92 ASP A C 1
ATOM 684 O O . ASP A 1 92 ? -8.373 -5.925 -11.886 1.00 70.19 92 ASP A O 1
ATOM 688 N N . ASP A 1 93 ? -9.120 -4.401 -10.408 1.00 72.44 93 ASP A N 1
ATOM 689 C CA . ASP A 1 93 ? -8.122 -3.369 -10.710 1.00 72.44 93 ASP A CA 1
ATOM 690 C C . ASP A 1 93 ? -6.723 -3.708 -10.181 1.00 72.44 93 ASP A C 1
ATOM 692 O O . ASP A 1 93 ? -5.800 -2.933 -10.383 1.00 72.44 93 ASP A O 1
ATOM 696 N N . LEU A 1 94 ? -6.517 -4.815 -9.462 1.00 71.62 94 LEU A N 1
ATOM 697 C CA . LEU A 1 94 ? -5.181 -5.233 -9.008 1.00 71.62 94 LEU A CA 1
ATOM 698 C C . LEU A 1 94 ? -4.572 -6.318 -9.906 1.00 71.62 94 LEU A C 1
ATOM 700 O O . LEU A 1 94 ? -3.360 -6.555 -9.874 1.00 71.62 94 LEU A O 1
ATOM 704 N N . GLY A 1 95 ? -5.399 -6.936 -10.752 1.00 68.69 95 GLY A N 1
ATOM 705 C CA . GLY A 1 95 ? -5.029 -8.028 -11.642 1.00 68.69 95 GLY A CA 1
ATOM 706 C C . GLY A 1 95 ? -4.851 -9.384 -10.938 1.00 68.69 95 GLY A C 1
ATOM 707 O O . GLY A 1 95 ? -4.863 -9.481 -9.711 1.00 68.69 95 GLY A O 1
ATOM 708 N N . PRO A 1 96 ? -4.684 -10.468 -11.715 1.00 65.50 96 PRO A N 1
ATOM 709 C CA . PRO A 1 96 ? -4.965 -11.838 -11.279 1.00 65.50 96 PRO A CA 1
ATOM 710 C C . PRO A 1 96 ? -4.039 -12.382 -10.187 1.00 65.50 96 PRO A C 1
ATOM 712 O O . PRO A 1 96 ? -4.459 -13.238 -9.418 1.00 65.50 96 PRO A O 1
ATOM 715 N N . LEU A 1 97 ? -2.802 -11.883 -10.092 1.00 69.00 97 LEU A N 1
ATOM 716 C CA . LEU A 1 97 ? -1.848 -12.282 -9.044 1.00 69.00 97 LEU A CA 1
ATOM 717 C C . LEU A 1 97 ? -2.102 -11.590 -7.697 1.00 69.00 97 LEU A C 1
ATOM 719 O O . LEU A 1 97 ? -1.518 -11.986 -6.688 1.00 69.00 97 LEU A O 1
ATOM 723 N N . CYS A 1 98 ? -2.959 -10.570 -7.707 1.00 70.50 98 CYS A N 1
ATOM 724 C CA . CYS A 1 98 ? -3.330 -9.731 -6.574 1.00 70.50 98 CYS A CA 1
ATOM 725 C C . CYS A 1 98 ? -4.853 -9.687 -6.351 1.00 70.50 98 CYS A C 1
ATOM 727 O O . CYS A 1 98 ? -5.351 -8.833 -5.613 1.00 70.50 98 CYS A O 1
ATOM 729 N N . LEU A 1 99 ? -5.586 -10.613 -6.986 1.00 62.22 99 LEU A N 1
ATOM 730 C CA . LEU A 1 99 ? -6.980 -10.914 -6.675 1.00 62.22 99 LEU A CA 1
ATOM 731 C C . LEU A 1 99 ? -7.068 -11.530 -5.275 1.00 62.22 99 LEU A C 1
ATOM 733 O O . LEU A 1 99 ? -6.107 -12.149 -4.809 1.00 62.22 99 LEU A O 1
ATOM 737 N N . PRO A 1 100 ? -8.180 -11.261 -4.574 1.00 51.81 100 PRO A N 1
ATOM 738 C CA . PRO A 1 100 ? -8.180 -11.083 -3.138 1.00 51.81 100 PRO A CA 1
ATOM 739 C C . PRO A 1 100 ? -7.738 -12.388 -2.478 1.00 51.81 100 PRO A C 1
ATOM 741 O O . PRO A 1 100 ? -8.171 -13.472 -2.862 1.00 51.81 100 PRO A O 1
ATOM 744 N N . ASP A 1 101 ? -6.854 -12.266 -1.497 1.00 50.06 101 ASP A N 1
ATOM 745 C CA . ASP A 1 101 ? -6.573 -13.320 -0.518 1.00 50.06 101 ASP A CA 1
ATOM 746 C C . ASP A 1 101 ? -5.622 -14.445 -0.984 1.00 50.06 101 ASP A C 1
ATOM 748 O O . ASP A 1 101 ? -5.344 -15.380 -0.233 1.00 50.06 101 ASP A O 1
ATOM 752 N N . GLY A 1 102 ? -5.036 -14.334 -2.183 1.00 51.09 102 GLY A N 1
ATOM 753 C CA . GLY A 1 102 ? -3.967 -15.220 -2.661 1.00 51.09 102 GLY A CA 1
ATOM 754 C C . GLY A 1 102 ? -2.555 -14.652 -2.461 1.00 51.09 102 GLY A C 1
ATOM 755 O O . GLY A 1 102 ? -2.220 -13.582 -2.967 1.00 51.09 102 GLY A O 1
ATOM 756 N N . THR A 1 103 ? -1.668 -15.398 -1.793 1.00 47.78 103 THR A N 1
ATOM 757 C CA . THR A 1 103 ? -0.214 -15.149 -1.806 1.00 47.78 103 THR A CA 1
ATOM 758 C C . THR A 1 103 ? 0.394 -15.625 -3.126 1.00 47.78 103 THR A C 1
ATOM 760 O O . THR A 1 103 ? 1.007 -16.687 -3.208 1.00 47.78 103 THR A O 1
ATOM 763 N N . THR A 1 104 ? 0.240 -14.845 -4.194 1.00 47.81 104 THR A N 1
ATOM 764 C CA . THR A 1 104 ? 0.796 -15.194 -5.519 1.00 47.81 104 THR A CA 1
ATOM 765 C C . THR A 1 104 ? 2.016 -14.372 -5.938 1.00 47.81 104 THR A C 1
ATOM 767 O O . THR A 1 104 ? 2.395 -14.386 -7.105 1.00 47.81 104 THR A O 1
ATOM 770 N N . GLY A 1 105 ? 2.695 -13.719 -4.988 1.00 53.00 105 GLY A N 1
ATOM 771 C CA . GLY A 1 105 ? 3.977 -13.045 -5.217 1.00 53.00 105 GLY A CA 1
ATOM 772 C C . GLY A 1 105 ? 4.932 -13.270 -4.050 1.00 53.00 105 GLY A C 1
ATOM 773 O O . GLY A 1 105 ? 4.798 -12.640 -3.009 1.00 53.00 105 GLY A O 1
ATOM 774 N N . ALA A 1 106 ? 5.884 -14.188 -4.209 1.00 55.88 106 ALA A N 1
ATOM 775 C CA . ALA A 1 106 ? 6.786 -14.633 -3.141 1.00 55.88 106 ALA A CA 1
ATOM 776 C C . ALA A 1 106 ? 7.938 -13.655 -2.818 1.00 55.88 106 ALA A C 1
ATOM 778 O O . ALA A 1 106 ? 8.865 -14.020 -2.098 1.00 55.88 106 ALA A O 1
ATOM 779 N N . ASP A 1 107 ? 7.923 -12.439 -3.365 1.00 73.12 107 ASP A N 1
ATOM 780 C CA . ASP A 1 107 ? 9.049 -11.504 -3.307 1.00 73.12 107 ASP A CA 1
ATOM 781 C C . ASP A 1 107 ? 8.724 -10.152 -2.658 1.00 73.12 107 ASP A C 1
ATOM 783 O O . ASP A 1 107 ? 9.599 -9.290 -2.597 1.00 73.12 107 ASP A O 1
ATOM 787 N N . VAL A 1 108 ? 7.499 -9.966 -2.149 1.00 86.19 108 VAL A N 1
ATOM 788 C CA . VAL A 1 108 ? 7.162 -8.820 -1.298 1.00 86.19 108 VAL A CA 1
ATOM 789 C C . VAL A 1 108 ? 7.132 -9.267 0.158 1.00 86.19 108 VAL A C 1
ATOM 791 O O . VAL A 1 108 ? 6.402 -10.187 0.519 1.00 86.19 108 VAL A O 1
ATOM 794 N N . ILE A 1 109 ? 7.935 -8.615 0.997 1.00 87.94 109 ILE A N 1
ATOM 795 C CA . ILE A 1 109 ? 8.046 -8.928 2.425 1.00 87.94 109 ILE A CA 1
ATOM 796 C C . ILE A 1 109 ? 7.448 -7.777 3.229 1.00 87.94 109 ILE A C 1
ATOM 798 O O . ILE A 1 109 ? 8.023 -6.687 3.270 1.00 87.94 109 ILE A O 1
ATOM 802 N N . GLY A 1 110 ? 6.304 -8.030 3.865 1.00 88.62 110 GLY A N 1
ATOM 803 C CA . GLY A 1 110 ? 5.671 -7.121 4.818 1.00 88.62 110 GLY A CA 1
ATOM 804 C C . GLY A 1 110 ? 6.277 -7.238 6.219 1.00 88.62 110 GLY A C 1
ATOM 805 O O . GLY A 1 110 ? 6.502 -8.342 6.714 1.00 88.62 110 GLY A O 1
ATOM 806 N N . ALA A 1 111 ? 6.517 -6.107 6.876 1.00 91.19 111 ALA A N 1
ATOM 807 C CA . ALA A 1 111 ? 6.945 -6.034 8.268 1.00 91.19 111 ALA A CA 1
ATOM 808 C C . ALA A 1 111 ? 6.325 -4.821 8.972 1.00 91.19 111 ALA A C 1
ATOM 810 O O . ALA A 1 111 ? 6.120 -3.775 8.358 1.00 91.19 111 ALA A O 1
ATOM 811 N N . VAL A 1 112 ? 6.084 -4.952 10.276 1.00 91.25 112 VAL A N 1
ATOM 812 C CA . VAL A 1 112 ? 5.674 -3.853 11.158 1.00 91.25 112 VAL A CA 1
ATOM 813 C C . VAL A 1 112 ? 6.769 -3.616 12.194 1.00 91.25 112 VAL A C 1
ATOM 815 O O . VAL A 1 112 ? 7.275 -4.558 12.804 1.00 91.25 112 VAL A O 1
ATOM 818 N N . SER A 1 113 ? 7.134 -2.352 12.401 1.00 92.19 113 SER A N 1
ATOM 819 C CA . SER A 1 113 ? 8.074 -1.920 13.436 1.00 92.19 113 SER A CA 1
ATOM 820 C C . SER A 1 113 ? 7.542 -0.664 14.117 1.00 92.19 113 SER A C 1
ATOM 822 O O . SER A 1 113 ? 7.537 0.420 13.530 1.00 92.19 113 SER A O 1
ATOM 824 N N . GLY A 1 114 ? 7.101 -0.803 15.370 1.00 91.25 114 GLY A N 1
ATOM 825 C CA . GLY A 1 114 ? 6.383 0.263 16.068 1.00 91.25 114 GLY A CA 1
ATOM 826 C C . GLY A 1 114 ? 5.126 0.646 15.288 1.00 91.25 114 GLY A C 1
ATOM 827 O O . GLY A 1 114 ? 4.306 -0.214 14.989 1.00 91.25 114 GLY A O 1
ATOM 828 N N . ASN A 1 115 ? 5.027 1.917 14.896 1.00 92.00 115 ASN A N 1
ATOM 829 C CA . ASN A 1 115 ? 3.881 2.458 14.158 1.00 92.00 115 ASN A CA 1
ATOM 830 C C . ASN A 1 115 ? 4.120 2.510 12.639 1.00 92.00 115 ASN A C 1
ATOM 832 O O . ASN A 1 115 ? 3.385 3.182 11.927 1.00 92.00 115 ASN A O 1
ATOM 836 N N . THR A 1 116 ? 5.181 1.874 12.134 1.00 93.94 116 THR A N 1
ATOM 837 C CA . THR A 1 116 ? 5.524 1.875 10.704 1.00 93.94 116 THR A CA 1
ATOM 838 C C . THR A 1 116 ? 5.300 0.495 10.102 1.00 93.94 116 THR A C 1
ATOM 840 O O . THR A 1 116 ? 5.818 -0.494 10.623 1.00 93.94 116 THR A O 1
ATOM 843 N N . VAL A 1 117 ? 4.593 0.439 8.974 1.00 94.19 117 VAL A N 1
ATOM 844 C CA . VAL A 1 117 ? 4.522 -0.739 8.103 1.00 94.19 117 VAL A CA 1
ATOM 845 C C . VAL A 1 117 ? 5.487 -0.562 6.935 1.00 94.19 117 VAL A C 1
ATOM 847 O O . VAL A 1 117 ? 5.675 0.536 6.414 1.00 94.19 117 VAL A O 1
ATOM 850 N N . THR A 1 118 ? 6.152 -1.642 6.544 1.00 94.25 118 THR A N 1
ATOM 851 C CA . THR A 1 118 ? 7.114 -1.675 5.442 1.00 94.25 118 THR A CA 1
ATOM 852 C C . THR A 1 118 ? 6.839 -2.878 4.557 1.00 94.25 118 THR A C 1
ATOM 854 O O . THR A 1 118 ? 6.779 -3.999 5.050 1.00 94.25 118 THR A O 1
ATOM 857 N N . PHE A 1 119 ? 6.744 -2.658 3.250 1.00 92.94 119 PHE A N 1
ATOM 858 C CA . PHE A 1 119 ? 6.714 -3.706 2.235 1.00 92.94 119 PHE A CA 1
ATOM 859 C C . PHE A 1 119 ? 7.988 -3.609 1.395 1.00 92.94 119 PHE A C 1
ATOM 861 O O . PHE A 1 119 ? 8.190 -2.656 0.639 1.00 92.94 119 PHE A O 1
ATOM 868 N N . THR A 1 120 ? 8.873 -4.590 1.555 1.00 93.31 120 THR A N 1
ATOM 869 C CA . THR A 1 120 ? 10.120 -4.686 0.790 1.00 93.31 120 THR A CA 1
ATOM 870 C C . THR A 1 120 ? 9.844 -5.423 -0.508 1.00 93.31 120 THR A C 1
ATOM 872 O O . THR A 1 120 ? 9.445 -6.581 -0.468 1.00 93.31 120 THR A O 1
ATOM 875 N N . VAL A 1 121 ? 10.054 -4.751 -1.639 1.00 91.06 121 VAL A N 1
ATOM 876 C CA . VAL A 1 121 ? 9.726 -5.251 -2.981 1.00 91.06 121 VAL A CA 1
ATOM 877 C C . VAL A 1 121 ? 11.009 -5.702 -3.699 1.00 91.06 121 VAL A C 1
ATOM 879 O O . VAL A 1 121 ? 11.081 -6.785 -4.265 1.00 91.06 121 VAL A O 1
ATOM 882 N N . GLY A 1 122 ? 12.088 -4.923 -3.644 1.00 90.88 122 GLY A N 1
ATOM 883 C CA . GLY A 1 122 ? 13.300 -5.242 -4.407 1.00 90.88 122 GLY A CA 1
ATOM 884 C C . GLY A 1 122 ? 13.238 -4.642 -5.810 1.00 90.88 122 GLY A C 1
ATOM 885 O O . GLY A 1 122 ? 13.258 -3.424 -5.919 1.00 90.88 122 GLY A O 1
ATOM 886 N N . THR A 1 123 ? 13.216 -5.441 -6.879 1.00 90.38 123 THR A N 1
ATOM 887 C CA . THR A 1 123 ? 13.182 -4.889 -8.251 1.00 90.38 123 THR A CA 1
ATOM 888 C C . THR A 1 123 ? 11.760 -4.848 -8.791 1.00 90.38 123 THR A C 1
ATOM 890 O O . THR A 1 123 ? 11.134 -5.893 -8.945 1.00 90.38 123 THR A O 1
ATOM 893 N N . LEU A 1 124 ? 11.266 -3.654 -9.105 1.00 89.56 124 LEU A N 1
ATOM 894 C CA . LEU A 1 124 ? 9.971 -3.438 -9.742 1.00 89.56 124 LEU A CA 1
ATOM 895 C C . LEU A 1 124 ? 10.205 -3.069 -11.217 1.00 89.56 124 LEU A C 1
ATOM 897 O O . LEU A 1 124 ? 10.702 -1.981 -11.515 1.00 89.56 124 LEU A O 1
ATOM 901 N N . VAL A 1 125 ? 9.904 -3.983 -12.139 1.00 89.31 125 VAL A N 1
ATOM 902 C CA . VAL A 1 125 ? 10.122 -3.823 -13.593 1.00 89.31 125 VAL A CA 1
ATOM 903 C C . VAL A 1 125 ? 9.032 -2.910 -14.183 1.00 89.31 125 VAL A C 1
ATOM 905 O O . VAL A 1 125 ? 7.951 -2.820 -13.599 1.00 89.31 125 VAL A O 1
ATOM 908 N N . PRO A 1 126 ? 9.267 -2.188 -15.299 1.00 88.19 126 PRO A N 1
ATOM 909 C CA . PRO A 1 126 ? 8.224 -1.419 -15.977 1.00 88.19 126 PRO A CA 1
ATOM 910 C C . PRO A 1 126 ? 6.916 -2.196 -16.167 1.00 88.19 126 PRO A C 1
ATOM 912 O O . PRO A 1 126 ? 6.909 -3.278 -16.750 1.00 88.19 126 PRO A O 1
ATOM 915 N N . GLY A 1 127 ? 5.807 -1.621 -15.697 1.00 81.50 127 GLY A N 1
ATOM 916 C CA . GLY A 1 127 ? 4.470 -2.220 -15.742 1.00 81.50 127 GLY A CA 1
ATOM 917 C C . GLY A 1 127 ? 4.085 -3.047 -14.510 1.00 81.50 127 GLY A C 1
ATOM 918 O O . GLY A 1 127 ? 2.883 -3.208 -14.255 1.00 81.50 127 GLY A O 1
ATOM 919 N N . ASP A 1 128 ? 5.060 -3.500 -13.712 1.00 85.62 128 ASP A N 1
ATOM 920 C CA . ASP A 1 128 ? 4.794 -4.228 -12.471 1.00 85.62 128 ASP A CA 1
ATOM 921 C C . ASP A 1 128 ? 4.026 -3.353 -11.474 1.00 85.62 128 ASP A C 1
ATOM 923 O O . ASP A 1 128 ? 4.222 -2.131 -11.377 1.00 85.62 128 ASP A O 1
ATOM 927 N N . LYS A 1 129 ? 3.206 -4.016 -10.653 1.00 84.31 129 LYS A N 1
ATOM 928 C CA . LYS A 1 129 ? 2.578 -3.410 -9.478 1.00 84.31 129 LYS A CA 1
ATOM 929 C C . LYS A 1 129 ? 2.971 -4.157 -8.217 1.00 84.31 129 LYS A C 1
ATOM 931 O O . LYS A 1 129 ? 2.888 -5.380 -8.175 1.00 84.31 129 LYS A O 1
ATOM 936 N N . ALA A 1 130 ? 3.334 -3.429 -7.171 1.00 88.00 130 ALA A N 1
ATOM 937 C CA . ALA A 1 130 ? 3.488 -3.969 -5.828 1.00 88.00 130 ALA A CA 1
ATOM 938 C C . ALA A 1 130 ? 2.354 -3.457 -4.939 1.00 88.00 130 ALA A C 1
ATOM 940 O O . ALA A 1 130 ? 2.094 -2.254 -4.885 1.00 88.00 130 ALA A O 1
ATOM 941 N N . ILE A 1 131 ? 1.683 -4.380 -4.258 1.00 86.50 131 ILE A N 1
ATOM 942 C CA . ILE A 1 131 ? 0.543 -4.100 -3.394 1.00 86.50 131 ILE A CA 1
ATOM 943 C C . ILE A 1 131 ? 0.902 -4.555 -1.980 1.00 86.50 131 ILE A C 1
ATOM 945 O O . ILE A 1 131 ? 1.358 -5.683 -1.775 1.00 86.50 131 ILE A O 1
ATOM 949 N N . GLY A 1 132 ? 0.677 -3.672 -1.014 1.00 88.00 132 GLY A N 1
ATOM 950 C CA . GLY A 1 132 ? 0.753 -3.964 0.412 1.00 88.00 132 GLY A CA 1
ATOM 951 C C . GLY A 1 132 ? -0.590 -3.692 1.075 1.00 88.00 132 GLY A C 1
ATOM 952 O O . GLY A 1 132 ? -1.202 -2.651 0.838 1.00 88.00 132 GLY A O 1
ATOM 953 N N . HIS A 1 133 ? -1.046 -4.627 1.893 1.00 86.44 133 HIS A N 1
ATOM 954 C CA . HIS A 1 133 ? -2.305 -4.574 2.615 1.00 86.44 133 HIS A CA 1
ATOM 955 C C . HIS A 1 133 ? -2.029 -4.794 4.108 1.00 86.44 133 HIS A C 1
ATOM 957 O O . HIS A 1 133 ? -1.292 -5.705 4.490 1.00 86.44 133 HIS A O 1
ATOM 963 N N . PHE A 1 134 ? -2.575 -3.907 4.938 1.00 90.12 134 PHE A N 1
ATOM 964 C CA . PHE A 1 134 ? -2.558 -4.003 6.393 1.00 90.12 134 PHE A CA 1
ATOM 965 C C . PHE A 1 134 ? -3.866 -3.468 6.985 1.00 90.12 134 PHE A C 1
ATOM 967 O O . PHE A 1 134 ? -4.554 -2.658 6.361 1.00 90.12 134 PHE A O 1
ATOM 974 N N . VAL A 1 135 ? -4.179 -3.907 8.201 1.00 91.50 135 VAL A N 1
ATOM 975 C CA . VAL A 1 135 ? -5.394 -3.532 8.930 1.00 91.50 135 VAL A CA 1
ATOM 976 C C . VAL A 1 135 ? -5.008 -2.697 10.139 1.00 91.50 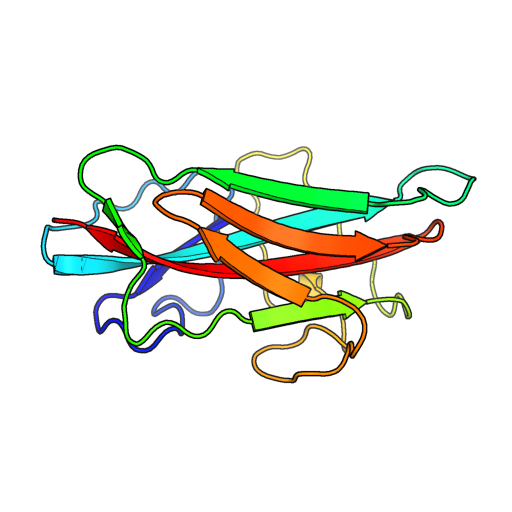135 VAL A C 1
ATOM 978 O O . VAL A 1 135 ? -4.027 -2.993 10.833 1.00 91.50 135 VAL A O 1
ATOM 981 N N . VAL A 1 136 ? -5.777 -1.646 10.392 1.00 93.31 136 VAL A N 1
ATOM 982 C CA . VAL A 1 136 ? -5.610 -0.792 11.569 1.00 93.31 136 VAL A CA 1
ATOM 983 C C . VAL A 1 136 ? -6.917 -0.718 12.323 1.00 93.31 136 VAL A C 1
ATOM 985 O O . VAL A 1 136 ? -7.974 -0.651 11.709 1.00 93.31 136 VAL A O 1
ATOM 988 N N . LYS A 1 137 ? -6.836 -0.684 13.643 1.00 93.69 137 LYS A N 1
ATOM 989 C CA . LYS A 1 137 ? -7.961 -0.462 14.535 1.00 93.69 137 LYS A CA 1
ATOM 990 C C . LYS A 1 137 ? -7.919 0.956 15.079 1.00 93.69 137 LYS A C 1
ATOM 992 O O . LYS A 1 137 ? -6.845 1.438 15.441 1.00 93.69 137 LYS A O 1
ATOM 997 N N . VAL A 1 138 ? -9.078 1.602 15.134 1.00 93.44 138 VAL A N 1
ATOM 998 C CA . VAL A 1 138 ? -9.256 2.916 15.764 1.00 93.44 138 VAL A CA 1
ATOM 999 C C . VAL A 1 138 ? -9.469 2.729 17.268 1.00 93.44 138 VAL A C 1
ATOM 1001 O O . VAL A 1 138 ? -10.221 1.839 17.673 1.00 93.44 138 VAL A O 1
ATOM 1004 N N . ASP A 1 139 ? -8.791 3.539 18.083 1.00 89.25 139 ASP A N 1
ATOM 1005 C CA . ASP A 1 139 ? -8.879 3.523 19.555 1.00 89.25 139 ASP A CA 1
ATOM 1006 C C . ASP A 1 139 ? -10.107 4.254 20.118 1.00 89.25 139 ASP A C 1
ATOM 1008 O O . ASP A 1 139 ? -10.538 5.273 19.527 1.00 89.25 139 ASP A O 1
#

Foldseek 3Di:
DKAWAAPLQQDHPPQQQGALDDDDDDDAFTKMKDKDKDAQQDQFKDFFDKDKDFDDPQKDFRPNHDKDKAKDPDDPDDLDPDPDRGHGCHLPSQPDQRRPDDPNHPQWDWDDDPRMIMTGRGIAGHGMMIMIMTMMGGD

pLDDT: mean 80.79, std 13.63, range [47.78, 95.0]